Protein AF-A0A1I3Q6T1-F1 (afdb_monomer)

Solvent-accessible surface area (backbone atoms only — not comparable to full-atom values): 5258 Å² total; per-residue (Å²): 131,64,75,73,64,54,54,55,53,48,50,54,53,37,57,73,31,43,63,53,12,49,53,47,10,48,54,52,15,65,76,65,74,28,73,61,48,24,26,57,25,32,54,41,62,9,40,52,51,19,52,50,48,38,66,72,77,39,53,66,56,55,54,56,42,41,77,74,74,42,54,70,66,56,49,54,52,51,34,48,51,55,30,42,54,52,21,53,53,48,44,52,52,55,54,55,62,72,74,109

Structure (mmCIF, N/CA/C/O backbone):
data_AF-A0A1I3Q6T1-F1
#
_entry.id   AF-A0A1I3Q6T1-F1
#
loop_
_atom_site.group_PDB
_atom_site.id
_atom_site.type_symbol
_atom_site.label_atom_id
_atom_site.label_alt_id
_atom_site.label_comp_id
_atom_site.label_asym_id
_atom_site.label_entity_id
_atom_site.label_seq_id
_atom_site.pdbx_PDB_ins_code
_atom_site.Cartn_x
_atom_site.Cartn_y
_atom_site.Cartn_z
_atom_site.occupancy
_atom_site.B_iso_or_equiv
_atom_site.auth_seq_id
_atom_site.auth_comp_id
_atom_site.auth_asym_id
_atom_site.auth_atom_id
_atom_site.p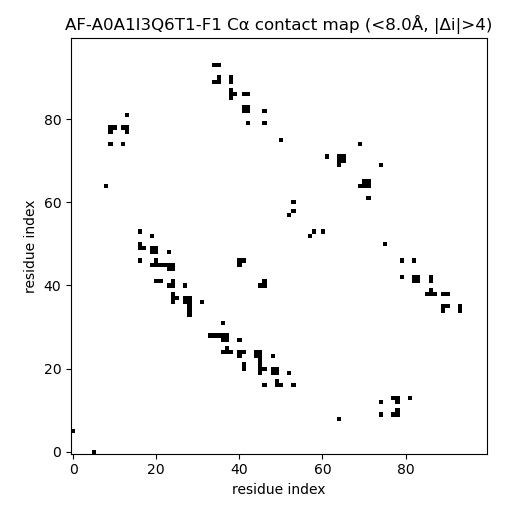dbx_PDB_model_num
ATOM 1 N N . MET A 1 1 ? -27.620 1.819 3.438 1.00 53.41 1 MET A N 1
ATOM 2 C CA . MET A 1 1 ? -26.502 2.675 2.981 1.00 53.41 1 MET A CA 1
ATOM 3 C C . MET A 1 1 ? -26.550 2.758 1.458 1.00 53.41 1 MET A C 1
ATOM 5 O O . MET A 1 1 ? -26.607 1.711 0.822 1.00 53.41 1 MET A O 1
ATOM 9 N N . MET A 1 2 ? -26.610 3.953 0.861 1.00 50.03 2 MET A N 1
ATOM 10 C CA . MET A 1 2 ? -26.550 4.096 -0.605 1.00 50.03 2 MET A CA 1
ATOM 11 C C . MET A 1 2 ? -25.204 3.557 -1.111 1.00 50.03 2 MET A C 1
ATOM 13 O O . MET A 1 2 ? -24.163 3.936 -0.576 1.00 50.03 2 MET A O 1
ATOM 17 N N . LYS A 1 3 ? -25.202 2.701 -2.145 1.00 56.53 3 LYS A N 1
ATOM 18 C CA . LYS A 1 3 ? -23.990 2.042 -2.688 1.00 56.53 3 LYS A CA 1
ATOM 19 C C . LYS A 1 3 ? -22.810 3.005 -2.926 1.00 56.53 3 LYS A C 1
ATOM 21 O O . LYS A 1 3 ? -21.671 2.632 -2.667 1.00 56.53 3 LYS A O 1
ATOM 26 N N . GLY A 1 4 ? -23.075 4.249 -3.342 1.00 60.62 4 GLY A N 1
ATOM 27 C CA . GLY A 1 4 ? -22.046 5.274 -3.580 1.00 60.62 4 GLY A CA 1
ATOM 28 C C . GLY A 1 4 ? -21.318 5.776 -2.324 1.00 60.62 4 GLY A C 1
ATOM 29 O O . GLY A 1 4 ? -20.127 6.065 -2.390 1.00 60.62 4 GLY A O 1
ATOM 30 N N . GLN A 1 5 ? -21.979 5.809 -1.162 1.00 65.75 5 GLN A N 1
ATOM 31 C CA . GLN A 1 5 ? -21.342 6.196 0.109 1.00 65.75 5 GLN A CA 1
ATOM 32 C C . GLN A 1 5 ? -20.399 5.106 0.639 1.00 65.75 5 GLN A C 1
ATOM 34 O O . GLN A 1 5 ? -19.488 5.383 1.408 1.00 65.75 5 GLN A O 1
ATOM 39 N N . SER A 1 6 ? -20.592 3.853 0.217 1.00 78.38 6 SER A N 1
ATOM 40 C CA . SER A 1 6 ? -19.741 2.746 0.652 1.00 78.38 6 SER A CA 1
ATOM 41 C C . SER A 1 6 ? -18.348 2.816 0.039 1.00 78.38 6 SER A C 1
ATOM 43 O O . SER A 1 6 ? -17.367 2.566 0.733 1.00 78.38 6 SER A O 1
ATOM 45 N N . LEU A 1 7 ? -18.245 3.175 -1.245 1.00 87.44 7 LEU A N 1
ATOM 46 C CA . LEU A 1 7 ? -16.958 3.242 -1.936 1.00 87.44 7 LEU A CA 1
ATOM 47 C C . LEU A 1 7 ? -16.067 4.356 -1.375 1.00 87.44 7 LEU A C 1
ATOM 49 O O . LEU A 1 7 ? -14.868 4.146 -1.200 1.00 87.44 7 LEU A O 1
ATOM 53 N N . SER A 1 8 ? -16.647 5.515 -1.048 1.00 92.56 8 SER A N 1
ATOM 54 C CA . SER A 1 8 ? -15.890 6.624 -0.460 1.00 92.56 8 SER A CA 1
ATOM 55 C C . SER A 1 8 ? -15.316 6.262 0.912 1.00 92.56 8 SER A C 1
ATOM 57 O O . SER A 1 8 ? -14.175 6.616 1.199 1.00 92.56 8 SER A O 1
ATOM 59 N N . LEU A 1 9 ? -16.046 5.494 1.729 1.00 94.06 9 LEU A N 1
ATOM 60 C CA . LEU A 1 9 ? -15.559 5.000 3.020 1.00 94.06 9 LEU A CA 1
ATOM 61 C C . LEU A 1 9 ? -14.385 4.025 2.856 1.00 94.06 9 LEU A C 1
ATOM 63 O O . LEU A 1 9 ? -13.366 4.184 3.526 1.00 94.06 9 LEU A O 1
ATOM 67 N N . TYR A 1 10 ? -14.479 3.073 1.923 1.00 95.12 10 TYR A N 1
ATOM 68 C CA . TYR A 1 10 ? -13.363 2.172 1.615 1.00 95.12 10 TYR A CA 1
ATOM 69 C C . TYR A 1 10 ? -12.134 2.925 1.097 1.00 95.12 10 TYR A C 1
ATOM 71 O O . TYR A 1 10 ? -11.006 2.617 1.482 1.00 95.12 10 TYR A O 1
ATOM 79 N N . PHE A 1 11 ? -12.340 3.941 0.258 1.00 94.81 11 PHE A N 1
ATOM 80 C CA . PHE A 1 11 ? -11.250 4.765 -0.255 1.00 94.81 11 PHE A CA 1
ATOM 81 C C . PHE A 1 11 ? -10.613 5.639 0.835 1.00 94.81 11 PHE A C 1
ATOM 83 O O . PHE A 1 11 ? -9.396 5.812 0.854 1.00 94.81 11 PHE A O 1
ATOM 90 N N . ASN A 1 12 ? -11.402 6.148 1.784 1.00 95.38 12 ASN A N 1
ATOM 91 C CA . ASN A 1 12 ? -10.880 6.882 2.937 1.00 95.38 12 ASN A CA 1
ATOM 92 C C . ASN A 1 12 ? -10.023 5.990 3.843 1.00 95.38 12 ASN A C 1
ATOM 94 O O . ASN A 1 12 ? -8.964 6.426 4.291 1.00 95.38 12 ASN A O 1
ATOM 98 N N . PHE A 1 13 ? -10.427 4.735 4.052 1.00 95.94 13 PHE A N 1
ATOM 99 C CA . PHE A 1 13 ? -9.583 3.758 4.736 1.00 95.94 13 PHE A CA 1
ATOM 100 C C . PHE A 1 13 ? -8.293 3.491 3.952 1.00 95.94 13 PHE A C 1
ATOM 102 O O . PHE A 1 13 ? -7.207 3.542 4.517 1.00 95.94 13 PHE A O 1
ATOM 109 N N . HIS A 1 14 ? -8.375 3.295 2.632 1.00 96.50 14 HIS A N 1
ATOM 110 C CA . HIS A 1 14 ? -7.180 3.116 1.805 1.00 96.50 14 HIS A CA 1
ATOM 111 C C . HIS A 1 14 ? -6.198 4.292 1.948 1.00 96.50 14 HIS A C 1
ATOM 113 O O . HIS A 1 14 ? -5.012 4.071 2.203 1.00 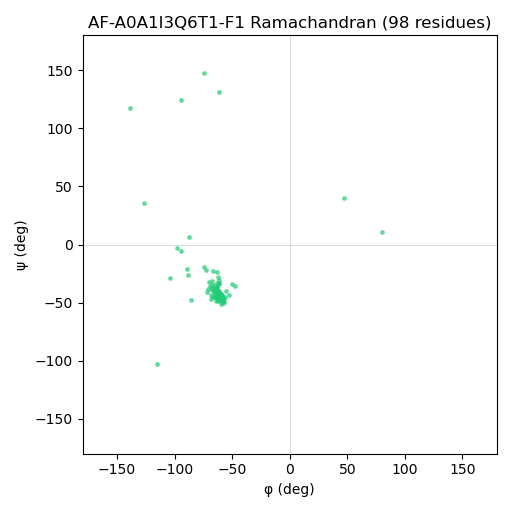96.50 14 HIS A O 1
ATOM 119 N N . LYS A 1 15 ? -6.695 5.539 1.907 1.00 95.75 15 LYS A N 1
ATOM 120 C CA . LYS A 1 15 ? -5.883 6.747 2.136 1.00 95.75 15 LYS A CA 1
ATOM 121 C C . LYS A 1 15 ? -5.146 6.737 3.472 1.00 95.75 15 LYS A C 1
ATOM 123 O O . LYS A 1 15 ? -3.990 7.151 3.508 1.00 95.75 15 LYS A O 1
ATOM 128 N N . SER A 1 16 ? -5.774 6.267 4.554 1.00 95.31 16 SER A N 1
ATOM 129 C CA . SER A 1 16 ? -5.116 6.230 5.867 1.00 95.31 16 SER A CA 1
ATOM 130 C C . SER A 1 16 ? -3.940 5.244 5.909 1.00 95.31 16 SER A C 1
ATOM 132 O O . SER A 1 16 ? -3.020 5.435 6.706 1.00 95.31 16 SER A O 1
ATOM 134 N N . THR A 1 17 ? -3.925 4.247 5.014 1.00 96.75 17 THR A N 1
ATOM 135 C CA . THR A 1 17 ? -2.837 3.262 4.879 1.00 96.75 17 THR A CA 1
ATOM 136 C C . THR A 1 17 ? -1.715 3.681 3.919 1.00 96.75 17 THR A C 1
ATOM 138 O O . THR A 1 17 ? -0.598 3.173 4.039 1.00 96.75 17 THR A O 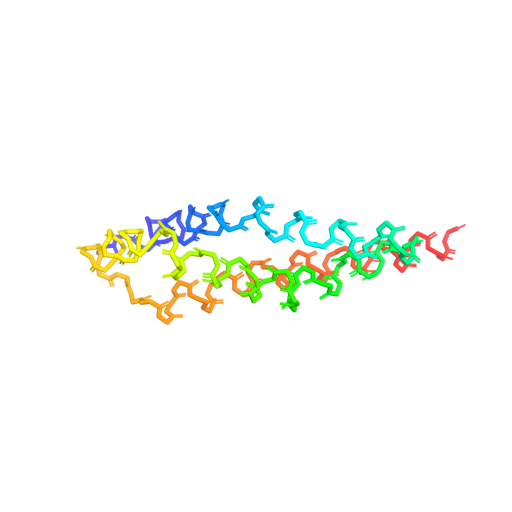1
ATOM 141 N N . LEU A 1 18 ? -1.975 4.618 2.996 1.00 96.31 18 LEU A N 1
ATOM 142 C CA . LEU A 1 18 ? -1.048 4.972 1.910 1.00 96.31 18 LEU A CA 1
ATOM 143 C C . LEU A 1 18 ? 0.310 5.467 2.404 1.00 96.31 18 LEU A C 1
ATOM 145 O O . LEU A 1 18 ? 1.328 5.049 1.867 1.00 96.31 18 LEU A O 1
ATOM 149 N N . ILE A 1 19 ? 0.339 6.323 3.430 1.00 96.44 19 ILE A N 1
ATOM 150 C CA . ILE A 1 19 ? 1.591 6.921 3.922 1.00 96.44 19 ILE A CA 1
ATOM 151 C C . ILE A 1 19 ? 2.565 5.831 4.378 1.00 96.44 19 ILE A C 1
ATOM 153 O O . ILE A 1 19 ? 3.722 5.823 3.967 1.00 96.44 19 ILE A O 1
ATOM 157 N N . VAL A 1 20 ? 2.091 4.884 5.192 1.00 97.44 20 VAL A N 1
ATOM 158 C CA . VAL A 1 20 ? 2.930 3.790 5.699 1.00 97.44 20 VAL A CA 1
ATOM 159 C C . VAL A 1 20 ? 3.315 2.843 4.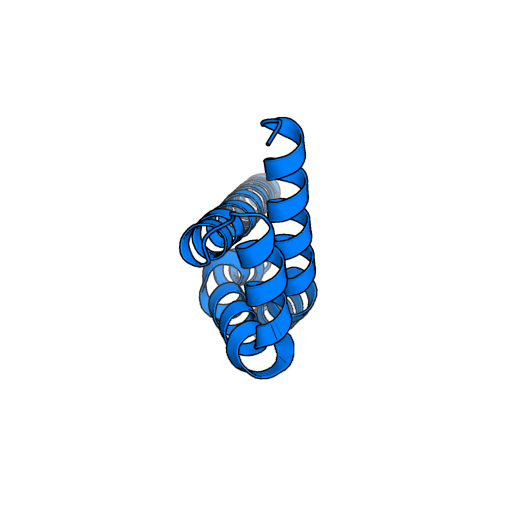570 1.00 97.44 20 VAL A C 1
ATOM 161 O O . VAL A 1 20 ? 4.478 2.463 4.461 1.00 97.44 20 VAL A O 1
ATOM 164 N N . ASN A 1 21 ? 2.362 2.497 3.703 1.00 98.25 21 ASN A N 1
ATOM 165 C CA . ASN A 1 21 ? 2.625 1.601 2.586 1.00 98.25 21 ASN A CA 1
ATOM 166 C C . ASN A 1 21 ? 3.703 2.169 1.649 1.00 98.25 21 ASN A C 1
ATOM 168 O O . ASN A 1 21 ? 4.702 1.506 1.362 1.00 98.25 21 ASN A O 1
ATOM 172 N N . TRP A 1 22 ? 3.537 3.417 1.212 1.00 97.56 22 TRP A N 1
ATOM 173 C CA . TRP A 1 22 ? 4.488 4.074 0.326 1.00 97.56 22 TRP A CA 1
ATOM 174 C C . TRP A 1 22 ? 5.826 4.334 1.001 1.00 97.56 22 TRP A C 1
ATOM 176 O O . TRP A 1 22 ? 6.838 4.186 0.332 1.00 97.56 22 TRP A O 1
ATOM 186 N N . ALA A 1 23 ? 5.877 4.638 2.301 1.00 98.00 23 ALA A N 1
ATOM 187 C CA . ALA A 1 23 ? 7.150 4.771 3.009 1.00 98.00 23 ALA A CA 1
ATOM 188 C C . ALA A 1 23 ? 7.981 3.475 2.938 1.00 98.00 23 ALA A C 1
ATOM 190 O O . ALA A 1 23 ? 9.156 3.510 2.572 1.00 98.00 23 ALA A O 1
ATOM 191 N N . ILE A 1 24 ? 7.359 2.323 3.212 1.00 98.00 24 ILE A N 1
ATOM 192 C CA . ILE A 1 24 ? 8.022 1.011 3.128 1.00 98.00 24 ILE A CA 1
ATOM 193 C C . ILE A 1 24 ? 8.379 0.664 1.680 1.00 98.00 24 ILE A C 1
ATOM 195 O O . ILE A 1 24 ? 9.497 0.236 1.394 1.00 98.00 24 ILE A O 1
ATOM 199 N N . SER A 1 25 ? 7.450 0.882 0.752 1.00 98.00 25 SER A N 1
ATOM 200 C CA . SER A 1 25 ? 7.658 0.568 -0.663 1.00 98.00 25 SER A CA 1
ATOM 201 C C . SER A 1 25 ? 8.750 1.433 -1.293 1.00 98.00 25 SER A C 1
ATOM 203 O O . SER A 1 25 ? 9.572 0.919 -2.054 1.00 98.00 25 SER A O 1
ATOM 205 N N . LEU A 1 26 ? 8.819 2.722 -0.940 1.00 98.00 26 LEU A N 1
ATOM 206 C CA . LEU A 1 26 ? 9.898 3.625 -1.347 1.00 98.00 26 LEU A CA 1
ATOM 207 C C . LEU A 1 26 ? 11.235 3.176 -0.766 1.00 98.00 26 LEU A C 1
ATOM 209 O O . LEU A 1 26 ? 12.212 3.133 -1.505 1.00 98.00 26 LEU A O 1
ATOM 213 N N . ALA A 1 27 ? 11.289 2.788 0.512 1.00 97.94 27 ALA A N 1
ATOM 214 C CA . ALA A 1 27 ? 12.525 2.298 1.120 1.00 97.94 27 ALA A CA 1
ATOM 215 C C . ALA A 1 27 ? 13.101 1.094 0.348 1.00 97.94 27 ALA A C 1
ATOM 217 O O . ALA A 1 27 ? 14.278 1.097 -0.011 1.00 97.94 27 ALA A O 1
ATOM 218 N N . VAL A 1 28 ? 12.265 0.109 -0.001 1.00 97.38 28 VAL A N 1
ATOM 219 C CA . VAL A 1 28 ? 12.689 -1.051 -0.811 1.00 97.38 28 VAL A CA 1
ATOM 220 C C . VAL A 1 28 ? 13.098 -0.635 -2.228 1.00 97.38 28 VAL A C 1
ATOM 222 O O . VAL A 1 28 ? 14.099 -1.119 -2.767 1.00 97.38 28 VAL A O 1
ATOM 225 N N . SER A 1 29 ? 12.352 0.282 -2.842 1.00 96.81 29 SER A N 1
ATOM 226 C CA . SER A 1 29 ? 12.663 0.797 -4.177 1.00 96.81 29 SER A CA 1
ATOM 227 C C . SER A 1 29 ? 13.998 1.533 -4.234 1.00 96.81 29 SER A C 1
ATOM 229 O O . SER A 1 29 ? 14.687 1.425 -5.244 1.00 96.81 29 SER A O 1
ATOM 231 N N . LEU A 1 30 ? 14.358 2.276 -3.186 1.00 97.00 30 LEU A N 1
ATOM 232 C CA . LEU A 1 30 ? 15.621 3.012 -3.106 1.00 97.00 30 LEU A CA 1
ATOM 233 C C . LEU A 1 30 ? 16.812 2.067 -2.937 1.00 97.00 30 LEU A C 1
ATOM 235 O O . LEU A 1 30 ? 17.843 2.281 -3.559 1.00 97.00 30 LEU A O 1
ATOM 239 N N . VAL A 1 31 ? 16.656 0.991 -2.160 1.00 97.25 31 VAL A N 1
ATOM 240 C CA . VAL A 1 31 ? 17.706 -0.030 -1.992 1.00 97.25 31 VAL A CA 1
ATOM 241 C C . VAL A 1 31 ? 17.936 -0.820 -3.282 1.00 97.25 31 VAL A C 1
ATOM 243 O O . VAL A 1 31 ? 19.067 -1.157 -3.616 1.00 97.25 31 VAL A O 1
ATOM 246 N N . THR A 1 32 ? 16.865 -1.123 -4.017 1.00 96.19 32 THR A N 1
ATOM 247 C CA . THR A 1 32 ? 16.932 -1.941 -5.242 1.00 96.19 32 THR A CA 1
ATOM 248 C C . THR A 1 32 ? 17.049 -1.125 -6.531 1.00 96.19 32 THR A C 1
ATOM 250 O O . THR A 1 32 ? 17.175 -1.716 -7.601 1.00 96.19 32 THR A O 1
ATOM 253 N N . PHE A 1 33 ? 16.972 0.208 -6.448 1.00 93.69 33 PHE A N 1
ATOM 254 C CA . PHE A 1 33 ? 16.916 1.139 -7.583 1.00 93.69 33 PHE A CA 1
ATOM 255 C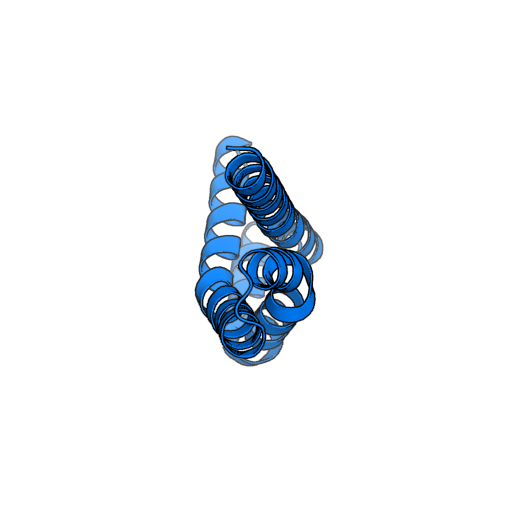 C . PHE A 1 33 ? 15.901 0.732 -8.667 1.00 93.69 33 PHE A C 1
ATOM 257 O O . PHE A 1 33 ? 16.164 0.833 -9.864 1.00 93.69 33 PHE A O 1
ATOM 264 N N . SER A 1 34 ? 14.726 0.243 -8.256 1.00 93.44 34 SER A N 1
ATOM 265 C CA . SER A 1 34 ? 13.759 -0.377 -9.166 1.00 93.44 34 SER A CA 1
ATOM 266 C C . SER A 1 34 ? 12.318 0.023 -8.860 1.00 93.44 34 SER A C 1
ATOM 268 O O . SER A 1 34 ? 11.751 -0.343 -7.830 1.00 93.44 34 SER A O 1
ATOM 270 N N . VAL A 1 35 ? 11.683 0.697 -9.825 1.00 93.50 35 VAL A N 1
ATOM 271 C CA . VAL A 1 35 ? 10.244 1.023 -9.797 1.00 93.50 35 VAL A CA 1
ATOM 272 C C . VAL A 1 35 ? 9.384 -0.246 -9.771 1.00 93.50 35 VAL A C 1
ATOM 274 O O . VAL A 1 35 ? 8.320 -0.275 -9.154 1.00 93.50 35 VAL A O 1
ATOM 277 N N . PHE A 1 36 ? 9.866 -1.337 -10.371 1.00 94.12 36 PHE A N 1
ATOM 278 C CA . PHE A 1 36 ? 9.185 -2.627 -10.290 1.00 94.12 36 PHE A CA 1
ATOM 279 C C . PHE A 1 36 ? 9.128 -3.136 -8.841 1.00 94.12 36 PHE A C 1
ATOM 281 O O . PHE A 1 36 ? 8.078 -3.590 -8.388 1.00 94.12 36 PHE A O 1
ATOM 288 N N . SER A 1 37 ? 10.217 -2.984 -8.080 1.00 95.56 37 SER A N 1
ATOM 289 C CA . SER A 1 37 ? 10.246 -3.342 -6.658 1.00 95.56 37 SER A CA 1
ATOM 290 C C . SER A 1 37 ? 9.288 -2.483 -5.833 1.00 95.56 37 SER A C 1
ATOM 292 O O . SER A 1 37 ? 8.635 -3.011 -4.934 1.00 95.56 37 SER A O 1
ATOM 294 N N . PHE A 1 38 ? 9.146 -1.189 -6.153 1.00 97.19 38 PHE A N 1
ATOM 295 C CA . PHE A 1 38 ? 8.137 -0.323 -5.531 1.00 97.19 38 PHE A CA 1
ATOM 296 C C . PHE A 1 38 ? 6.721 -0.875 -5.732 1.00 97.19 38 PHE A C 1
ATOM 298 O O . PHE A 1 38 ? 5.964 -1.018 -4.768 1.00 97.19 38 PHE A O 1
ATOM 305 N N . ALA A 1 39 ? 6.373 -1.225 -6.974 1.00 96.56 39 ALA A N 1
ATOM 306 C CA . ALA A 1 39 ? 5.053 -1.749 -7.308 1.00 96.56 39 ALA A CA 1
ATOM 307 C C . ALA A 1 39 ? 4.780 -3.077 -6.589 1.00 96.56 39 ALA A C 1
ATOM 309 O O . ALA A 1 39 ? 3.739 -3.220 -5.948 1.00 96.56 39 ALA A O 1
ATOM 310 N N . VAL A 1 40 ? 5.737 -4.014 -6.615 1.00 96.19 40 VAL A N 1
ATOM 311 C CA . VAL A 1 40 ? 5.610 -5.310 -5.929 1.00 96.19 40 VAL A CA 1
ATOM 312 C C . VAL A 1 40 ? 5.466 -5.147 -4.420 1.00 96.19 40 VAL A C 1
ATOM 314 O O . VAL A 1 40 ? 4.594 -5.761 -3.803 1.00 96.19 40 VAL A O 1
ATOM 317 N N . THR A 1 41 ? 6.276 -4.283 -3.815 1.00 97.50 41 THR A N 1
ATOM 318 C CA . THR A 1 41 ? 6.227 -4.034 -2.369 1.00 97.50 41 THR A CA 1
ATOM 319 C C . THR A 1 41 ? 4.900 -3.394 -1.956 1.00 97.50 41 THR A C 1
ATOM 321 O O . THR A 1 41 ? 4.352 -3.758 -0.913 1.00 97.50 41 THR A O 1
ATOM 324 N N . SER A 1 42 ? 4.326 -2.534 -2.806 1.00 96.81 42 SER A N 1
ATOM 325 C CA . SER A 1 42 ? 3.088 -1.797 -2.515 1.00 96.81 42 SER A CA 1
ATOM 326 C C . SER A 1 42 ? 1.872 -2.699 -2.283 1.00 96.81 42 SER A C 1
ATOM 328 O O . SER A 1 42 ? 1.029 -2.384 -1.444 1.00 96.81 42 SER A O 1
ATOM 330 N N . PHE A 1 43 ? 1.768 -3.841 -2.971 1.00 96.38 4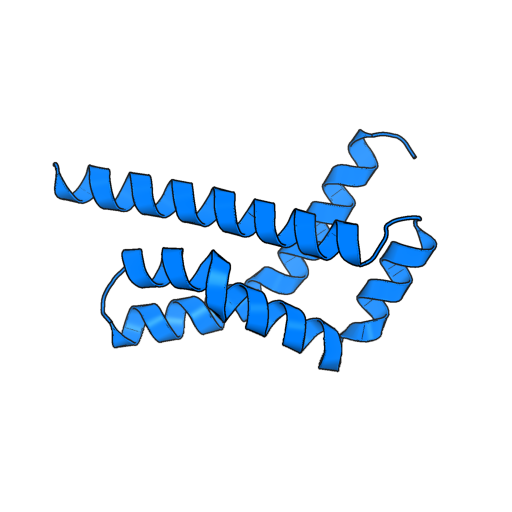3 PHE A N 1
ATOM 331 C CA . PHE A 1 43 ? 0.682 -4.807 -2.736 1.00 96.38 43 PHE A CA 1
ATOM 332 C C . PHE A 1 43 ? 1.081 -5.981 -1.823 1.00 96.38 43 PHE A C 1
ATOM 334 O O . PHE A 1 43 ? 0.229 -6.803 -1.488 1.00 96.38 43 PHE A O 1
ATOM 341 N N . THR A 1 44 ? 2.349 -6.056 -1.395 1.00 96.81 44 THR A N 1
ATOM 342 C CA . THR A 1 44 ? 2.871 -7.109 -0.506 1.00 96.81 44 THR A CA 1
ATOM 343 C C . THR A 1 44 ? 3.312 -6.536 0.845 1.00 96.81 44 THR A C 1
ATOM 345 O O . THR A 1 44 ? 2.468 -6.241 1.692 1.00 96.81 44 THR A O 1
ATOM 348 N N . ALA A 1 45 ? 4.616 -6.368 1.083 1.00 96.69 45 ALA A N 1
ATOM 349 C CA . ALA A 1 45 ? 5.156 -5.994 2.387 1.00 96.69 45 ALA A CA 1
ATOM 350 C C . ALA A 1 45 ? 4.707 -4.596 2.841 1.00 96.69 45 ALA A C 1
ATOM 352 O O . ALA A 1 45 ? 4.396 -4.414 4.016 1.00 96.69 45 ALA A O 1
ATOM 353 N N . GLY A 1 46 ? 4.597 -3.627 1.927 1.00 97.06 46 GLY A N 1
ATOM 354 C CA . GLY A 1 46 ? 4.081 -2.294 2.241 1.00 97.06 46 GLY A CA 1
ATOM 355 C C . GLY A 1 46 ? 2.619 -2.334 2.692 1.00 97.06 46 GLY A C 1
ATOM 356 O O . GLY A 1 46 ? 2.260 -1.712 3.693 1.00 97.06 46 GLY A O 1
ATOM 357 N N . PHE A 1 47 ? 1.794 -3.148 2.028 1.00 97.56 47 PHE A N 1
ATOM 358 C CA . PHE A 1 47 ? 0.410 -3.396 2.434 1.00 97.56 47 PHE A CA 1
ATOM 359 C C . PHE A 1 47 ? 0.325 -4.049 3.822 1.00 97.56 47 PHE A C 1
ATOM 361 O O . PHE A 1 47 ? -0.417 -3.568 4.682 1.00 97.56 47 PHE A O 1
ATOM 368 N N . LEU A 1 48 ? 1.109 -5.104 4.071 1.00 97.81 48 LEU A N 1
ATOM 369 C CA . LEU A 1 48 ? 1.126 -5.795 5.366 1.00 97.81 48 LEU A CA 1
ATOM 370 C C . LEU A 1 48 ? 1.590 -4.875 6.501 1.00 97.81 48 LEU A C 1
ATOM 372 O O . LEU A 1 48 ? 0.960 -4.847 7.558 1.00 97.81 48 LEU A O 1
ATOM 376 N N . MET A 1 49 ? 2.638 -4.080 6.276 1.00 97.50 49 MET A N 1
ATOM 377 C CA . MET A 1 49 ? 3.134 -3.115 7.261 1.00 97.50 49 MET A CA 1
ATOM 378 C C . MET A 1 49 ? 2.124 -2.007 7.542 1.00 97.50 49 MET A C 1
ATOM 380 O O . MET A 1 49 ? 1.957 -1.607 8.693 1.00 97.50 49 MET A O 1
ATOM 384 N N . ALA A 1 50 ? 1.403 -1.538 6.523 1.00 97.19 50 ALA A N 1
ATOM 385 C CA . ALA A 1 50 ? 0.348 -0.559 6.726 1.00 97.19 50 ALA A CA 1
ATOM 386 C C . ALA A 1 50 ? -0.801 -1.134 7.566 1.00 97.19 50 ALA A C 1
ATOM 388 O O . ALA A 1 50 ? -1.253 -0.477 8.503 1.00 97.19 50 ALA A O 1
ATOM 389 N N . LEU A 1 51 ? -1.228 -2.377 7.309 1.00 96.81 51 LEU A N 1
ATOM 390 C CA . LEU A 1 51 ? -2.226 -3.046 8.150 1.00 96.81 51 LEU A CA 1
ATOM 391 C C . LEU A 1 51 ? -1.738 -3.243 9.585 1.00 96.81 51 LEU A C 1
ATOM 393 O O . LEU A 1 51 ? -2.491 -2.983 10.522 1.00 96.81 51 LEU A O 1
ATOM 397 N N . PHE A 1 52 ? -0.487 -3.668 9.754 1.00 96.69 52 PHE A N 1
ATOM 398 C CA . PHE A 1 52 ? 0.128 -3.836 11.066 1.00 96.69 52 PHE A CA 1
ATOM 399 C C . PHE A 1 52 ? 0.164 -2.514 11.841 1.00 96.69 52 PHE A C 1
ATOM 401 O O . PHE A 1 52 ? -0.208 -2.469 13.012 1.00 96.69 52 PHE A O 1
ATOM 408 N N . TYR A 1 53 ? 0.511 -1.411 11.175 1.00 96.19 53 TYR A N 1
ATOM 409 C CA . TYR A 1 53 ? 0.470 -0.080 11.771 1.00 96.19 53 TYR A CA 1
ATOM 410 C C . TYR A 1 53 ? -0.944 0.324 12.211 1.00 96.19 53 TYR A C 1
ATOM 412 O O . TYR A 1 53 ? -1.114 0.809 13.332 1.00 96.19 53 TYR A O 1
ATOM 420 N N . ILE A 1 54 ? -1.969 0.092 11.378 1.00 94.81 54 ILE A N 1
ATOM 421 C CA . ILE A 1 54 ? -3.360 0.352 11.778 1.00 94.81 54 ILE A CA 1
ATOM 422 C C . ILE A 1 54 ? -3.734 -0.500 12.997 1.00 94.81 54 ILE A C 1
ATOM 424 O O . ILE A 1 54 ? -4.345 0.010 13.937 1.00 94.81 54 ILE A O 1
ATOM 428 N N . GLU A 1 55 ? -3.335 -1.772 13.014 1.00 94.06 55 GLU A N 1
ATOM 429 C CA . GLU A 1 55 ? -3.615 -2.685 14.122 1.00 94.06 55 GLU A CA 1
ATOM 430 C C . GLU A 1 55 ? -2.956 -2.239 15.431 1.00 94.06 55 GLU A C 1
ATOM 432 O O . GLU A 1 55 ? -3.528 -2.456 16.492 1.00 94.06 55 GLU A O 1
ATOM 437 N N . LEU A 1 56 ? -1.784 -1.607 15.391 1.00 93.31 56 LEU A N 1
ATOM 438 C CA . LEU A 1 56 ? -1.094 -1.151 16.598 1.00 93.31 56 LEU A CA 1
ATOM 439 C C . LEU A 1 56 ? -1.550 0.233 17.062 1.00 93.31 56 LEU A C 1
ATOM 441 O O . LEU A 1 56 ? -1.827 0.427 18.244 1.00 93.31 56 LEU A O 1
ATOM 445 N N . VAL A 1 57 ? -1.614 1.193 16.140 1.00 92.31 57 VAL A N 1
ATOM 446 C CA . VAL A 1 57 ? -1.699 2.626 16.467 1.00 92.31 57 VAL A CA 1
ATOM 447 C C . VAL A 1 57 ? -3.106 3.177 16.261 1.00 92.31 57 VAL A C 1
ATOM 449 O O . VAL A 1 57 ? -3.517 4.116 16.940 1.00 92.31 57 VAL A O 1
ATOM 452 N N . LYS A 1 58 ? -3.873 2.592 15.338 1.00 88.50 58 LYS A N 1
ATOM 453 C CA . LYS A 1 58 ? -5.148 3.149 14.877 1.00 88.50 58 LYS A CA 1
ATOM 454 C C . LYS A 1 58 ? -6.312 2.166 14.985 1.00 88.50 58 LYS A C 1
ATOM 456 O O . LYS A 1 58 ? -7.238 2.214 14.179 1.00 88.50 58 LYS A O 1
ATOM 461 N N . LYS A 1 59 ? -6.332 1.322 16.025 1.00 86.25 59 LYS A N 1
ATOM 462 C CA . LYS A 1 59 ? -7.445 0.382 16.291 1.00 86.25 59 LYS A CA 1
ATOM 463 C C . LYS A 1 59 ? -8.819 1.062 16.272 1.00 86.25 59 LYS A C 1
ATOM 465 O O . LYS A 1 59 ? -9.792 0.473 15.811 1.00 86.25 59 LYS A O 1
ATOM 470 N N . ASN A 1 60 ? -8.877 2.321 16.710 1.00 89.69 60 ASN A N 1
ATOM 471 C CA . ASN A 1 60 ? -10.089 3.138 16.715 1.00 89.69 60 ASN A CA 1
ATOM 472 C C . ASN A 1 60 ? -10.662 3.401 15.312 1.00 89.69 60 ASN A C 1
ATOM 474 O O . ASN A 1 60 ? -11.879 3.527 15.184 1.00 89.69 60 ASN A O 1
ATOM 478 N N . GLU A 1 61 ? -9.836 3.410 14.255 1.00 89.62 61 GLU 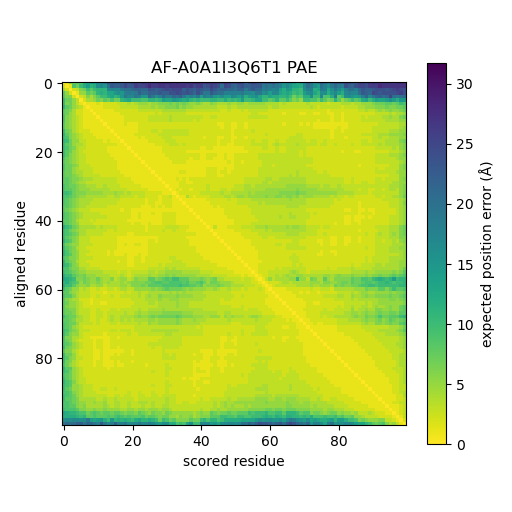A N 1
ATOM 479 C CA . GLU A 1 61 ? -10.333 3.522 12.876 1.00 89.62 61 GLU A CA 1
ATOM 480 C C . GLU A 1 61 ? -11.227 2.321 12.524 1.00 89.62 61 GLU A C 1
ATOM 482 O O . GLU A 1 61 ? -12.294 2.511 11.947 1.00 89.62 61 GLU A O 1
ATOM 487 N N . TYR A 1 62 ? -10.879 1.093 12.938 1.00 91.06 62 TYR A N 1
ATOM 488 C CA . TYR A 1 62 ? -11.733 -0.074 12.677 1.00 91.06 62 TYR A CA 1
ATOM 489 C C . TYR A 1 62 ? -13.099 0.025 13.366 1.00 91.06 62 TYR A C 1
ATOM 491 O O . TYR A 1 62 ? -14.103 -0.360 12.765 1.00 91.06 62 TYR A O 1
ATOM 499 N N . PHE A 1 63 ? -13.164 0.568 14.586 1.00 91.62 63 PHE A N 1
ATOM 500 C CA . PHE A 1 63 ? -14.433 0.764 15.296 1.00 91.62 63 PHE A CA 1
ATOM 501 C C . PHE A 1 63 ? -15.325 1.807 14.616 1.00 91.62 63 PHE A C 1
ATOM 503 O O . PHE A 1 63 ? -16.535 1.606 14.524 1.00 91.62 63 PHE A O 1
ATOM 510 N N . PHE A 1 64 ? -14.738 2.878 14.076 1.00 93.19 64 PHE A N 1
ATOM 511 C CA . PHE A 1 64 ? -15.479 3.876 13.305 1.00 93.19 64 PHE A CA 1
ATOM 512 C C . PHE A 1 64 ? -16.202 3.247 12.105 1.00 93.19 64 PHE A C 1
ATOM 514 O O . PHE A 1 64 ? -17.408 3.424 11.943 1.00 93.19 64 PHE A O 1
ATOM 521 N N . TYR A 1 65 ? -15.494 2.454 11.297 1.00 92.81 65 TYR A N 1
ATOM 522 C CA . TYR A 1 65 ? -16.096 1.789 10.137 1.00 92.81 65 TYR A CA 1
ATOM 523 C C . TYR A 1 65 ? -17.067 0.668 10.530 1.00 92.81 65 TYR A C 1
ATOM 525 O O . TYR A 1 65 ? -18.076 0.475 9.850 1.00 92.81 65 TYR A O 1
ATOM 533 N N . TYR A 1 66 ? -16.813 -0.027 11.641 1.00 92.31 66 TYR A N 1
ATOM 534 C CA . TYR A 1 66 ? -17.736 -1.029 12.175 1.00 92.31 66 TYR A CA 1
ATOM 535 C C . TYR A 1 66 ? -19.088 -0.416 12.564 1.00 92.31 66 TYR A C 1
ATOM 537 O O . TYR A 1 66 ? -20.130 -0.953 12.191 1.00 92.31 66 TYR A O 1
ATOM 545 N N . ASN A 1 67 ? -19.084 0.754 13.213 1.00 92.25 67 ASN A N 1
ATOM 546 C CA . ASN A 1 67 ? -20.305 1.497 13.552 1.00 92.25 67 ASN A CA 1
ATOM 547 C C . ASN A 1 67 ? -21.088 1.959 12.309 1.00 92.25 67 ASN A C 1
ATOM 549 O O . ASN A 1 67 ? -22.297 2.160 12.378 1.00 92.25 67 ASN A O 1
ATOM 553 N N . LEU A 1 68 ? -20.414 2.086 11.163 1.00 91.12 68 LEU A N 1
ATOM 554 C CA . LEU A 1 68 ? -21.024 2.373 9.860 1.00 91.12 68 LEU A CA 1
ATOM 555 C C . LEU A 1 68 ? -21.478 1.104 9.110 1.00 91.12 68 LEU A C 1
ATOM 557 O O . LEU A 1 68 ? -21.897 1.186 7.957 1.00 91.12 68 LEU A O 1
ATOM 561 N N . GLY A 1 69 ? -21.401 -0.073 9.740 1.00 91.06 69 GLY A N 1
ATOM 562 C CA . GLY A 1 69 ? -21.811 -1.355 9.161 1.00 91.06 69 GLY A CA 1
ATOM 563 C C . GLY A 1 69 ? -20.783 -1.988 8.218 1.00 91.06 69 GLY A C 1
ATOM 564 O O . GLY A 1 69 ? -21.100 -2.956 7.526 1.00 91.06 69 GLY A O 1
ATOM 565 N N . ILE A 1 70 ? -19.552 -1.471 8.172 1.00 93.31 70 ILE A N 1
ATOM 566 C CA . ILE A 1 70 ? -18.476 -2.016 7.342 1.00 93.31 70 ILE A CA 1
ATOM 567 C C . ILE A 1 70 ? -17.632 -2.986 8.172 1.00 93.31 70 ILE A C 1
ATOM 569 O O . ILE A 1 70 ? -17.062 -2.636 9.203 1.00 93.31 70 ILE A O 1
ATOM 573 N N . SER A 1 71 ? -17.497 -4.223 7.693 1.00 93.12 71 SER A N 1
ATOM 574 C CA . SER A 1 71 ? -16.670 -5.228 8.362 1.00 93.12 71 SER A CA 1
ATOM 575 C C . SER A 1 71 ? -15.170 -4.972 8.165 1.00 93.12 71 SER A C 1
ATOM 577 O O . SER A 1 71 ? -14.721 -4.556 7.094 1.00 93.12 71 SER A O 1
ATOM 579 N N . LYS A 1 72 ? -14.364 -5.329 9.176 1.00 93.19 72 LYS A N 1
ATOM 580 C CA . LYS A 1 72 ? -12.890 -5.278 9.114 1.00 93.19 72 LYS A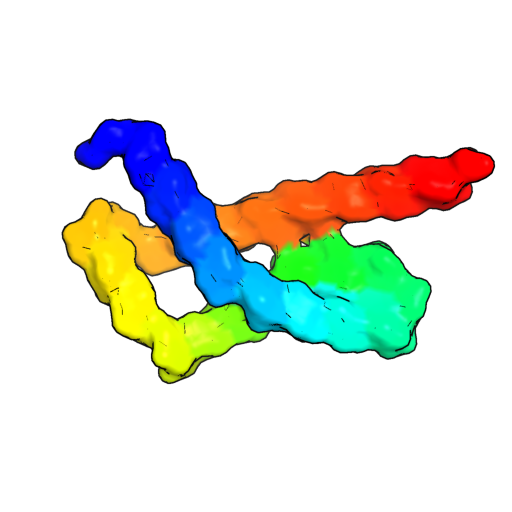 CA 1
ATOM 581 C C . LYS A 1 72 ? -12.330 -6.030 7.902 1.00 93.19 72 LYS A C 1
ATOM 583 O O . LYS A 1 72 ? -11.449 -5.530 7.213 1.00 93.19 72 LYS A O 1
ATOM 588 N N . ARG A 1 73 ? -12.869 -7.221 7.610 1.00 94.19 73 ARG A N 1
ATOM 589 C CA . ARG A 1 73 ? -12.467 -8.018 6.437 1.00 94.19 73 ARG A CA 1
ATOM 590 C C . ARG A 1 73 ? -12.750 -7.274 5.133 1.00 94.19 73 ARG A C 1
ATOM 592 O O . ARG A 1 73 ? -11.897 -7.277 4.254 1.00 94.19 73 ARG A O 1
ATOM 599 N N . GLY A 1 74 ? -13.899 -6.601 5.036 1.00 94.25 74 GLY A N 1
ATOM 600 C CA . GLY A 1 74 ? -14.239 -5.768 3.884 1.00 94.25 74 GLY A CA 1
ATOM 601 C C . GLY A 1 74 ? -13.215 -4.659 3.647 1.00 94.25 74 GLY A C 1
ATOM 602 O O . GLY A 1 74 ? -12.749 -4.513 2.524 1.00 94.25 74 GLY A O 1
ATOM 603 N N . LEU A 1 75 ? -12.806 -3.947 4.705 1.00 95.56 75 LEU A N 1
ATOM 604 C CA . LEU A 1 75 ? -11.771 -2.905 4.626 1.00 95.56 75 LEU A CA 1
ATOM 605 C C . LEU A 1 75 ? -10.424 -3.457 4.150 1.00 95.56 75 LEU A C 1
ATOM 607 O O . LEU A 1 75 ? -9.786 -2.874 3.275 1.00 95.56 75 LEU A O 1
ATOM 611 N N . ILE A 1 76 ? -9.998 -4.592 4.711 1.00 96.44 76 ILE A N 1
ATOM 612 C CA . ILE A 1 76 ? -8.726 -5.236 4.364 1.00 96.44 76 ILE A CA 1
ATOM 613 C C . ILE A 1 76 ? -8.725 -5.664 2.894 1.00 96.44 76 ILE A C 1
ATOM 615 O O . ILE A 1 76 ? -7.789 -5.336 2.166 1.00 96.44 76 ILE A O 1
ATOM 619 N N . VAL A 1 77 ? -9.782 -6.347 2.444 1.00 96.69 77 VAL A N 1
ATOM 620 C CA . VAL A 1 77 ? -9.904 -6.810 1.054 1.00 96.69 77 VAL A CA 1
ATOM 621 C C . VAL A 1 77 ? -9.987 -5.627 0.094 1.00 96.69 77 VAL A C 1
ATOM 623 O O . VAL A 1 77 ? -9.266 -5.611 -0.900 1.00 96.69 77 VAL A O 1
ATOM 626 N N . SER A 1 78 ? -10.790 -4.599 0.392 1.00 95.50 78 SER A N 1
ATOM 627 C CA . SER A 1 78 ? -10.854 -3.407 -0.462 1.00 95.50 78 SER A CA 1
ATOM 628 C C . SER A 1 78 ? -9.508 -2.690 -0.535 1.00 95.50 78 SER A C 1
ATOM 630 O O . SER A 1 78 ? -9.095 -2.266 -1.609 1.00 95.50 78 SER A O 1
ATOM 632 N N . ASN A 1 79 ? -8.797 -2.589 0.593 1.00 96.75 79 ASN A N 1
ATOM 633 C CA . ASN A 1 79 ? -7.483 -1.962 0.640 1.00 96.75 79 ASN A CA 1
ATOM 634 C C . ASN A 1 79 ? -6.461 -2.744 -0.191 1.00 96.75 79 ASN A C 1
ATOM 636 O O . ASN A 1 79 ? -5.683 -2.148 -0.933 1.00 96.75 79 ASN A O 1
ATOM 640 N N . PHE A 1 80 ? -6.484 -4.075 -0.104 1.00 97.62 80 PHE A N 1
ATOM 641 C CA . PHE A 1 80 ? -5.655 -4.931 -0.946 1.00 97.62 80 PHE A CA 1
ATOM 642 C C . PHE A 1 80 ? -5.951 -4.702 -2.431 1.00 97.62 80 PHE A C 1
ATOM 644 O O . PHE A 1 80 ? -5.024 -4.485 -3.204 1.00 97.62 80 PHE A O 1
ATOM 651 N N . LEU A 1 81 ? -7.230 -4.668 -2.824 1.00 97.38 81 LEU A N 1
ATOM 652 C CA . LEU A 1 81 ? -7.633 -4.437 -4.213 1.00 97.38 81 LEU A CA 1
ATOM 653 C C . LEU A 1 81 ? -7.167 -3.074 -4.741 1.00 97.38 81 LEU A C 1
ATOM 655 O O . LEU A 1 81 ? -6.656 -3.013 -5.856 1.00 97.38 81 LEU A O 1
ATOM 659 N N . PHE A 1 82 ? -7.272 -1.999 -3.951 1.00 97.19 82 PHE A N 1
ATOM 660 C CA . PHE A 1 82 ? -6.741 -0.691 -4.352 1.00 97.19 82 PHE A CA 1
ATOM 661 C C . PHE A 1 82 ? -5.224 -0.732 -4.587 1.00 97.19 82 PHE A C 1
ATOM 663 O O . PHE A 1 82 ? -4.753 -0.252 -5.618 1.00 97.19 82 PHE A O 1
ATOM 670 N N . ASN A 1 83 ? -4.464 -1.351 -3.676 1.00 97.50 83 ASN A N 1
ATOM 671 C CA . ASN A 1 83 ? -3.012 -1.494 -3.831 1.00 97.50 83 ASN A CA 1
ATOM 672 C C . ASN A 1 83 ? -2.638 -2.391 -5.020 1.00 97.50 83 ASN A C 1
ATOM 674 O O . ASN A 1 83 ? -1.689 -2.085 -5.736 1.00 97.50 83 ASN A O 1
ATOM 678 N N . LEU A 1 84 ? -3.392 -3.467 -5.261 1.00 97.50 84 LEU A N 1
ATOM 679 C CA . LEU A 1 84 ? -3.181 -4.371 -6.389 1.00 97.50 84 LEU A CA 1
ATOM 680 C C . LEU A 1 84 ? -3.414 -3.656 -7.723 1.00 97.50 84 LEU A C 1
ATOM 682 O O . LEU A 1 84 ? -2.567 -3.736 -8.608 1.00 97.50 84 LEU A O 1
ATOM 686 N N . VAL A 1 85 ? -4.528 -2.927 -7.861 1.00 97.62 85 VAL A N 1
ATOM 687 C CA . VAL A 1 85 ? -4.829 -2.144 -9.072 1.00 97.62 85 VAL A CA 1
ATOM 688 C C . VAL A 1 85 ? -3.727 -1.118 -9.324 1.00 97.62 85 VAL A C 1
ATOM 690 O O . VAL A 1 85 ? -3.215 -1.029 -10.438 1.00 97.62 85 VAL A O 1
ATOM 693 N N . PHE A 1 86 ? -3.310 -0.390 -8.288 1.00 96.50 86 PHE A N 1
ATOM 694 C CA . PHE A 1 86 ? -2.208 0.564 -8.385 1.00 96.50 86 PHE A CA 1
ATOM 695 C C . PHE A 1 86 ? -0.890 -0.099 -8.818 1.00 96.50 86 PHE A C 1
ATOM 697 O O . PHE A 1 86 ? -0.223 0.390 -9.729 1.00 96.50 86 PHE A O 1
ATOM 704 N N . ALA A 1 87 ? -0.533 -1.238 -8.222 1.00 96.62 87 ALA A N 1
ATOM 705 C CA . ALA A 1 87 ? 0.683 -1.964 -8.567 1.00 96.62 87 ALA A CA 1
ATOM 706 C C . ALA A 1 87 ? 0.662 -2.496 -10.006 1.00 96.62 87 ALA A C 1
ATOM 708 O O . ALA A 1 87 ? 1.654 -2.356 -10.719 1.00 96.62 87 ALA A O 1
ATOM 709 N N . VAL A 1 88 ? -0.464 -3.056 -10.458 1.00 97.31 88 VAL A N 1
ATOM 710 C CA . VAL A 1 88 ? -0.633 -3.520 -11.844 1.00 97.31 88 VAL A CA 1
ATOM 711 C C . VAL A 1 88 ? -0.447 -2.363 -12.823 1.00 97.31 88 VAL A C 1
ATOM 713 O O . VAL A 1 88 ? 0.304 -2.506 -13.788 1.00 97.31 88 VAL A O 1
ATOM 716 N N . LEU A 1 89 ? -1.054 -1.201 -12.554 1.00 96.88 89 LEU A N 1
ATOM 717 C CA . LEU A 1 89 ? -0.876 -0.006 -13.384 1.00 96.88 89 LEU A CA 1
ATOM 718 C C . LEU A 1 89 ? 0.595 0.422 -13.457 1.00 96.88 89 LEU A C 1
ATOM 720 O O . LEU A 1 89 ? 1.106 0.666 -14.548 1.00 96.88 89 LEU A O 1
ATOM 724 N N . LEU A 1 90 ? 1.302 0.454 -12.324 1.00 95.56 90 LEU A N 1
ATOM 725 C CA . LEU A 1 90 ? 2.727 0.794 -12.303 1.00 95.56 90 LEU A CA 1
ATOM 726 C C . LEU A 1 90 ? 3.600 -0.217 -13.050 1.00 95.56 90 LEU A C 1
ATOM 728 O O . LEU A 1 90 ? 4.536 0.183 -13.746 1.00 95.56 90 LEU A O 1
ATOM 732 N N . ILE A 1 91 ? 3.308 -1.513 -12.930 1.00 94.81 91 ILE A N 1
ATOM 733 C CA . ILE A 1 91 ? 4.041 -2.561 -13.650 1.00 94.81 91 ILE A CA 1
ATOM 734 C C . ILE A 1 91 ? 3.845 -2.389 -15.156 1.00 94.81 91 ILE A C 1
ATOM 736 O O . ILE A 1 91 ? 4.833 -2.401 -15.887 1.00 94.81 91 ILE A O 1
ATOM 740 N N . ILE A 1 92 ? 2.608 -2.165 -15.613 1.00 95.56 92 ILE A N 1
ATOM 741 C CA . ILE A 1 92 ? 2.310 -1.909 -17.029 1.00 95.56 92 ILE A CA 1
ATOM 742 C C . ILE A 1 92 ? 3.109 -0.702 -17.528 1.00 95.56 92 ILE A C 1
ATOM 744 O O . ILE A 1 92 ? 3.802 -0.813 -18.535 1.00 95.56 92 ILE A O 1
ATOM 748 N N . ILE A 1 93 ? 3.083 0.419 -16.800 1.00 93.94 93 ILE A N 1
ATOM 749 C CA . ILE A 1 93 ? 3.844 1.627 -17.158 1.00 93.94 93 ILE A CA 1
ATOM 750 C C . ILE A 1 93 ? 5.347 1.326 -17.240 1.00 93.94 93 ILE A C 1
ATOM 752 O O . ILE A 1 93 ? 6.003 1.724 -18.198 1.00 93.94 93 ILE A O 1
ATOM 756 N N . THR A 1 94 ? 5.889 0.588 -16.271 1.00 91.25 94 THR A N 1
ATOM 757 C CA . THR A 1 94 ? 7.319 0.239 -16.224 1.00 91.25 94 THR A CA 1
ATOM 758 C C . THR A 1 94 ? 7.726 -0.660 -17.393 1.00 91.25 94 THR A C 1
ATOM 760 O O . THR A 1 94 ? 8.813 -0.504 -17.945 1.00 91.25 94 THR A O 1
ATOM 763 N N . VAL A 1 95 ? 6.867 -1.608 -17.778 1.00 92.06 95 VAL A N 1
ATOM 764 C CA . VAL A 1 95 ? 7.100 -2.487 -18.931 1.00 92.06 95 VAL A CA 1
ATOM 765 C C . VAL A 1 95 ? 7.034 -1.693 -20.232 1.00 92.06 95 VAL A C 1
ATOM 767 O O . VAL A 1 95 ? 7.943 -1.817 -21.045 1.00 92.06 95 VAL A O 1
ATOM 770 N N . LEU A 1 96 ? 6.017 -0.844 -20.408 1.00 93.00 96 LEU A N 1
ATOM 771 C CA . LEU A 1 96 ? 5.885 0.005 -21.596 1.00 93.00 96 LEU A CA 1
ATOM 772 C C . LEU A 1 96 ? 7.081 0.950 -21.752 1.00 93.00 96 LEU A C 1
ATOM 774 O O . LEU A 1 96 ? 7.613 1.068 -22.848 1.00 93.00 96 LEU A O 1
ATOM 778 N N . TRP A 1 97 ? 7.553 1.554 -20.657 1.00 90.69 97 TRP A N 1
ATOM 779 C CA . TRP A 1 97 ? 8.731 2.426 -20.673 1.00 90.69 97 TRP A CA 1
ATOM 780 C C . TRP A 1 97 ? 10.005 1.700 -21.115 1.00 90.69 97 TRP A C 1
ATOM 782 O O . TRP A 1 97 ? 10.863 2.304 -21.736 1.00 90.69 97 TRP A O 1
ATOM 792 N N . LYS A 1 98 ? 10.151 0.408 -20.802 1.00 86.94 98 LYS A N 1
ATOM 793 C CA . LYS A 1 98 ? 11.316 -0.380 -21.238 1.00 86.94 98 LYS A CA 1
ATOM 794 C C . LYS A 1 98 ? 11.288 -0.753 -22.723 1.00 86.94 98 LYS A C 1
ATOM 796 O O . LYS A 1 98 ? 12.317 -1.182 -23.236 1.00 86.94 98 LYS A O 1
ATOM 801 N N . ILE A 1 99 ? 10.120 -0.699 -23.362 1.00 82.06 99 ILE A N 1
ATOM 802 C C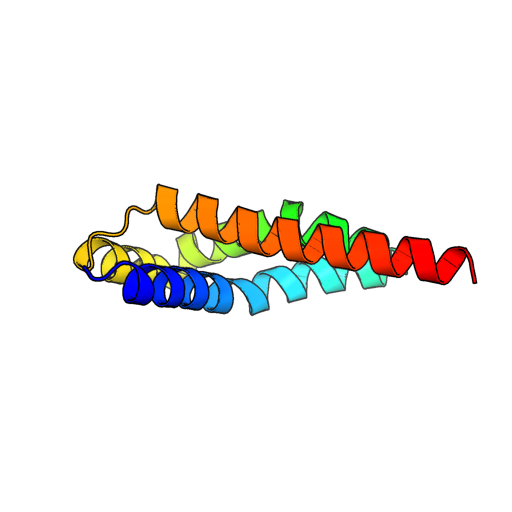A . ILE A 1 99 ? 9.932 -1.085 -24.768 1.00 82.06 99 ILE A CA 1
ATOM 803 C C . ILE A 1 99 ? 10.194 0.101 -25.713 1.00 82.06 99 ILE A C 1
ATOM 805 O O . ILE A 1 99 ? 10.554 -0.126 -26.866 1.00 82.06 99 ILE A O 1
ATOM 809 N N . VAL A 1 100 ? 10.004 1.334 -25.232 1.00 67.81 100 VAL A N 1
ATOM 810 C CA . VAL A 1 100 ? 10.272 2.593 -25.954 1.00 67.81 100 VAL A CA 1
ATOM 811 C C . VAL A 1 100 ? 11.738 2.986 -25.810 1.00 67.81 100 VAL A C 1
ATOM 813 O O . VAL A 1 100 ? 12.319 3.405 -26.833 1.00 67.81 100 VAL A O 1
#

pLDDT: mean 92.55, std 9.24, range [50.03, 98.25]

Mean predicted aligned error: 3.98 Å

Organism: NCBI:txid1150112

Secondary structure (DSSP, 8-state):
--HHHHHHHHHHHHHHHHHHHHHHHHHHHHHHT-HHHHHHHHHTHHHHHHHHHHHHH-HHHHHHHHHTT--HHHHHHHHHHHHHHHHHHHHHHHHHHHH-

Foldseek 3Di:
DPPVVVVVLLVVLLVQLCVQLQVVLVVQCVVVVDLLSSLVSSLPVSLVRSVVCCVPPPVVSQVVVVVVVQHPVNSSVSSSVVSNVVSVVSVVVVVVVVVD

Sequence (100 aa):
MMKGQSLSLYFNFHKSTLIVNWAISLAVSLVTFSVFSFAVTSFTAGFLMALFYIELVKKNEYFFYYNLGISKRGLIVSNFLFNLVFAVLLIIITVLWKIV

Radius of gyration: 14.98 Å; Cα contacts (8 Å, |Δi|>4): 83; chains: 1; bounding box: 44×15×43 Å